Protein AF-A0A6V7ITW2-F1 (afdb_monomer)

Nearest PDB structures (foldseek):
  1gg3-assembly3_C  TM=8.600E-01  e=4.934E-07  Homo sapiens
  3bin-assembly3_A  TM=8.620E-01  e=1.326E-06  Homo sapiens
  3qij-assembly1_A  TM=8.467E-01  e=1.993E-06  Homo sapiens
  3qij-assembly2_B  TM=8.308E-01  e=2.238E-06  Homo sapiens
  2rq1-assembly1_A  TM=7.601E-01  e=7.162E-06  Homo sapiens

pLDDT: mean 76.35, std 11.77, range [51.19, 90.62]

Mean predicted aligned error: 8.74 Å

Structure (mmCIF, N/CA/C/O backbone):
data_AF-A0A6V7ITW2-F1
#
_entry.id   AF-A0A6V7ITW2-F1
#
loop_
_atom_site.group_PDB
_atom_site.id
_atom_site.type_symbol
_atom_site.label_atom_id
_atom_site.label_alt_id
_atom_site.label_comp_id
_atom_site.label_asym_id
_atom_site.label_entity_id
_atom_site.label_seq_id
_atom_site.pdbx_PDB_ins_code
_atom_site.Cartn_x
_atom_site.Cartn_y
_atom_site.Cartn_z
_atom_site.occupancy
_atom_site.B_iso_or_equiv
_atom_site.auth_seq_id
_atom_site.auth_comp_id
_atom_site.auth_asym_id
_atom_site.auth_atom_id
_atom_site.pdbx_PDB_model_num
ATOM 1 N N . GLY A 1 1 ? -8.074 -23.194 19.828 1.00 51.19 1 GLY A N 1
ATOM 2 C CA . GLY A 1 1 ? -8.546 -21.857 19.417 1.00 51.19 1 GLY A CA 1
ATOM 3 C C . GLY A 1 1 ? -7.386 -21.106 18.808 1.00 51.19 1 GLY A C 1
ATOM 4 O O . GLY A 1 1 ? -6.307 -21.154 19.380 1.00 51.19 1 GLY A O 1
ATOM 5 N N . GLN A 1 2 ? -7.568 -20.494 17.639 1.00 56.75 2 GLN A N 1
ATOM 6 C CA . GLN A 1 2 ? -6.506 -19.762 16.945 1.00 56.75 2 GLN A CA 1
ATOM 7 C C . GLN A 1 2 ? -6.570 -18.286 17.356 1.00 56.75 2 GLN A C 1
ATOM 9 O O . GLN A 1 2 ? -7.613 -17.650 17.206 1.00 56.75 2 GLN A O 1
ATOM 14 N N . PHE A 1 3 ? -5.482 -17.753 17.908 1.00 57.25 3 PHE A N 1
ATOM 15 C CA . PHE A 1 3 ? -5.377 -16.345 18.288 1.00 57.25 3 PHE A CA 1
ATOM 16 C C . PHE A 1 3 ? -4.670 -15.568 17.177 1.00 57.25 3 PHE A C 1
ATOM 18 O O . PHE A 1 3 ? -3.680 -16.037 16.621 1.00 57.25 3 PHE A O 1
ATOM 25 N N . PHE A 1 4 ? -5.181 -14.380 16.850 1.00 58.38 4 PHE A N 1
ATOM 26 C CA . PHE A 1 4 ? -4.575 -13.483 15.869 1.00 58.38 4 PHE A CA 1
ATOM 27 C C . PHE A 1 4 ? -4.191 -12.181 16.559 1.00 58.38 4 PHE A C 1
ATOM 29 O O . PHE A 1 4 ? -5.048 -11.536 17.163 1.00 58.38 4 PHE A O 1
ATOM 36 N N . PHE A 1 5 ? -2.930 -11.781 16.424 1.00 56.53 5 PHE A N 1
ATOM 37 C CA . PHE A 1 5 ? -2.493 -10.446 16.808 1.00 56.53 5 PHE A CA 1
ATOM 38 C C . PHE A 1 5 ? -3.186 -9.417 15.906 1.00 56.53 5 PHE A C 1
ATOM 40 O O . PHE A 1 5 ? -3.177 -9.573 14.680 1.00 56.53 5 PHE A O 1
ATOM 47 N N . ARG A 1 6 ? -3.865 -8.434 16.511 1.00 52.25 6 ARG A N 1
ATOM 48 C CA . ARG A 1 6 ? -4.609 -7.389 15.796 1.00 52.25 6 ARG A CA 1
ATOM 49 C C . ARG A 1 6 ? -4.576 -6.063 16.539 1.00 52.25 6 ARG A C 1
ATOM 51 O O . ARG A 1 6 ? -4.640 -6.044 17.768 1.00 52.25 6 ARG A O 1
ATOM 58 N N . VAL A 1 7 ? -4.586 -4.961 15.793 1.00 55.28 7 VAL A N 1
ATOM 59 C CA . VAL A 1 7 ? -4.855 -3.634 16.364 1.00 55.28 7 VAL A CA 1
ATOM 60 C C . VAL A 1 7 ? -6.343 -3.517 16.670 1.00 55.28 7 VAL A C 1
ATOM 6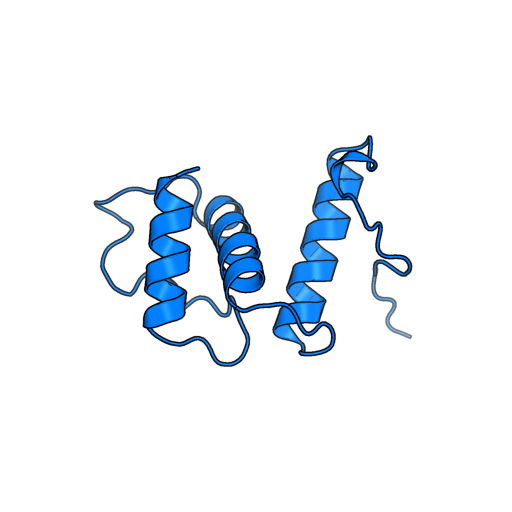2 O O . VAL A 1 7 ? -7.191 -3.803 15.829 1.00 55.28 7 VAL A O 1
ATOM 65 N N . LYS A 1 8 ? -6.655 -3.106 17.900 1.00 53.53 8 LYS A N 1
ATOM 66 C CA . LYS A 1 8 ? -8.030 -2.918 18.385 1.00 53.53 8 LYS A CA 1
ATOM 67 C C . LYS A 1 8 ? -8.471 -1.451 18.380 1.00 53.53 8 LYS A C 1
ATOM 69 O O . LYS A 1 8 ? -9.665 -1.181 18.328 1.00 53.53 8 LYS A O 1
ATOM 74 N N . PHE A 1 9 ? -7.521 -0.517 18.419 1.00 60.47 9 PHE A N 1
ATOM 75 C CA . PHE A 1 9 ? -7.774 0.921 18.468 1.00 60.47 9 PHE A CA 1
ATOM 76 C C . PHE A 1 9 ? -6.917 1.629 17.425 1.00 60.47 9 PHE A C 1
ATOM 78 O O . PHE A 1 9 ? -5.690 1.565 17.485 1.00 60.47 9 PHE A O 1
ATOM 85 N N . TYR A 1 10 ? -7.571 2.289 16.472 1.00 55.16 10 TYR A N 1
ATOM 86 C CA . TYR A 1 10 ? -6.902 3.078 15.448 1.00 55.16 10 TYR A CA 1
ATOM 87 C C . TYR A 1 10 ? -6.599 4.477 15.987 1.00 55.16 10 TYR A C 1
ATOM 89 O O . TYR A 1 10 ? -7.513 5.193 16.391 1.00 55.16 10 TYR A O 1
ATOM 97 N N . VAL A 1 11 ? -5.325 4.873 16.009 1.00 52.69 11 VAL A N 1
ATOM 98 C CA . VAL A 1 11 ? -4.953 6.270 16.254 1.00 52.69 11 VAL A CA 1
ATOM 99 C C . VAL A 1 11 ? -5.223 7.100 15.000 1.00 52.69 11 VAL A C 1
ATOM 101 O O . VAL A 1 11 ? -4.918 6.677 13.888 1.00 52.69 11 VAL A O 1
ATOM 104 N N . SER A 1 12 ? -5.791 8.291 15.178 1.00 53.09 12 SER A N 1
ATOM 105 C CA . SER A 1 12 ? -6.052 9.243 14.091 1.00 53.09 12 SER A CA 1
ATOM 106 C C . SER A 1 12 ? -4.784 9.912 13.549 1.00 53.09 12 SER A C 1
ATOM 108 O O . SER A 1 12 ? -4.821 10.496 12.472 1.00 53.09 12 SER A O 1
ATOM 110 N N . ASP A 1 13 ? -3.668 9.808 14.271 1.00 56.34 13 ASP A N 1
ATOM 111 C CA . ASP A 1 13 ? -2.363 10.322 13.866 1.00 56.34 13 ASP A CA 1
ATOM 112 C C . ASP A 1 13 ? -1.276 9.263 14.150 1.00 56.34 13 ASP A C 1
ATOM 114 O O . ASP A 1 13 ? -0.965 9.013 15.322 1.00 56.34 13 ASP A O 1
ATOM 118 N N . PRO A 1 14 ? -0.700 8.626 13.109 1.00 55.50 14 PRO A N 1
ATOM 119 C CA . PRO A 1 14 ? 0.360 7.625 13.249 1.00 55.50 14 PRO A CA 1
ATOM 120 C C . PRO A 1 14 ? 1.631 8.175 13.910 1.00 55.50 14 PRO A C 1
ATOM 122 O O . PRO A 1 14 ? 2.394 7.411 14.497 1.00 55.50 14 PRO A O 1
ATOM 125 N N . SER A 1 15 ? 1.845 9.495 13.861 1.00 58.28 15 SER A N 1
ATOM 126 C CA . SER A 1 15 ? 2.991 10.191 14.467 1.00 58.28 15 SER A CA 1
ATOM 127 C C . SER A 1 15 ? 2.988 10.107 15.995 1.00 58.28 15 SER A C 1
ATOM 129 O O . SER A 1 15 ? 4.027 10.268 16.630 1.00 58.28 15 SER A O 1
ATOM 131 N N . LYS A 1 16 ? 1.822 9.831 16.597 1.00 56.62 16 LYS A N 1
ATOM 132 C CA . LYS A 1 16 ? 1.660 9.665 18.051 1.00 56.62 16 LYS A CA 1
ATOM 133 C C . LYS A 1 16 ? 2.159 8.315 18.563 1.00 56.62 16 LYS A C 1
ATOM 135 O O . LYS A 1 16 ? 2.270 8.129 19.772 1.00 56.62 16 LYS A O 1
ATOM 140 N N . LEU A 1 17 ? 2.450 7.373 17.668 1.00 58.00 17 LEU A N 1
ATOM 141 C CA . LEU A 1 17 ? 3.062 6.099 18.021 1.00 58.00 17 LEU A CA 1
ATOM 142 C C . LEU A 1 17 ? 4.579 6.309 18.120 1.00 58.00 17 LEU A C 1
ATOM 144 O O . LEU A 1 17 ? 5.266 6.430 17.107 1.00 58.00 17 LEU A O 1
ATOM 148 N N . GLN A 1 18 ? 5.084 6.391 19.353 1.00 54.28 18 GLN A N 1
ATOM 149 C CA . GLN A 1 18 ? 6.497 6.687 19.629 1.00 54.28 18 GLN A CA 1
ATOM 150 C C . GLN A 1 18 ? 7.439 5.561 19.185 1.00 54.28 18 GLN A C 1
ATOM 152 O O . GLN A 1 18 ? 8.556 5.821 18.748 1.00 54.28 18 GLN A O 1
ATOM 157 N N . GLU A 1 19 ? 6.979 4.312 19.249 1.00 68.50 19 GLU A N 1
ATOM 158 C CA . GLU A 1 19 ? 7.784 3.149 18.893 1.00 68.50 19 GLU A CA 1
ATOM 159 C C . GLU A 1 19 ? 7.611 2.769 17.420 1.00 68.50 19 GLU A C 1
ATOM 161 O O . GLU A 1 19 ? 6.500 2.584 16.915 1.00 68.50 19 GLU A O 1
ATOM 166 N N . GLU A 1 20 ? 8.735 2.602 16.727 1.00 66.56 20 GLU A N 1
ATOM 167 C CA . GLU A 1 20 ? 8.804 2.152 15.333 1.00 66.56 20 GLU A CA 1
ATOM 168 C C . GLU A 1 20 ? 8.161 0.772 15.128 1.00 66.56 20 GLU A C 1
ATOM 170 O O . GLU A 1 20 ? 7.381 0.587 14.196 1.00 66.56 20 GLU A O 1
ATOM 175 N N . TYR A 1 21 ? 8.370 -0.159 16.064 1.00 67.00 21 TYR A N 1
ATOM 176 C CA . TYR A 1 21 ? 7.741 -1.481 16.025 1.00 67.00 21 TYR A CA 1
ATOM 177 C C . TYR A 1 21 ? 6.209 -1.398 16.099 1.00 67.00 21 TYR A C 1
ATOM 179 O O . TYR A 1 21 ? 5.497 -2.051 15.335 1.00 67.00 21 TYR A O 1
ATOM 187 N N . THR A 1 22 ? 5.687 -0.542 16.979 1.00 67.75 22 THR A N 1
ATOM 188 C CA . THR A 1 22 ? 4.244 -0.335 17.135 1.00 67.75 22 THR A CA 1
ATOM 189 C C . THR A 1 22 ? 3.645 0.344 15.899 1.00 67.75 22 THR A C 1
ATOM 191 O O . THR A 1 22 ? 2.555 -0.035 15.471 1.00 67.75 22 THR A O 1
ATOM 194 N N . ARG A 1 23 ? 4.373 1.268 15.252 1.00 68.12 23 ARG A N 1
ATOM 195 C CA . ARG A 1 23 ? 3.986 1.839 13.946 1.00 68.12 23 ARG A CA 1
ATOM 196 C C . ARG A 1 23 ? 3.940 0.793 12.843 1.00 68.12 23 ARG A C 1
ATOM 198 O O . ARG A 1 23 ? 2.972 0.765 12.087 1.00 68.12 23 ARG A O 1
ATOM 205 N N . TYR A 1 24 ? 4.927 -0.094 12.785 1.00 70.19 24 TYR A N 1
ATOM 206 C CA . TYR A 1 24 ? 4.952 -1.172 11.801 1.00 70.19 24 TYR A CA 1
ATOM 207 C C . TYR A 1 24 ? 3.794 -2.162 12.004 1.00 70.19 24 TYR A C 1
ATOM 209 O O . TYR A 1 24 ? 3.084 -2.497 11.058 1.00 70.19 24 TYR A O 1
ATOM 217 N N . GLN A 1 25 ? 3.509 -2.566 13.246 1.00 68.56 25 GLN A N 1
ATOM 218 C CA . GLN A 1 25 ? 2.345 -3.410 13.548 1.00 68.56 25 GLN A CA 1
ATOM 219 C C . GLN A 1 25 ? 1.015 -2.718 13.214 1.00 68.56 25 GLN A C 1
ATOM 221 O O . GLN A 1 25 ? 0.084 -3.350 12.706 1.00 68.56 25 GLN A O 1
ATOM 226 N N . PHE A 1 26 ? 0.930 -1.408 13.455 1.00 70.62 26 PHE A N 1
ATOM 227 C CA . PHE A 1 26 ? -0.227 -0.597 13.095 1.00 70.62 26 PHE A CA 1
ATOM 228 C C . PHE A 1 26 ? -0.454 -0.556 11.583 1.00 70.62 26 PHE A C 1
ATOM 230 O O . PHE A 1 26 ? -1.564 -0.790 11.102 1.00 70.62 26 PHE A O 1
ATOM 237 N N . TYR A 1 27 ? 0.627 -0.347 10.839 1.00 74.00 27 TYR A N 1
ATOM 238 C CA . TYR A 1 27 ? 0.654 -0.394 9.389 1.00 74.00 27 TYR A CA 1
ATOM 239 C C . TYR A 1 27 ? 0.196 -1.755 8.838 1.00 74.00 27 TYR A C 1
ATOM 241 O O . TYR A 1 27 ? -0.697 -1.807 7.988 1.00 74.00 27 TYR A O 1
ATOM 249 N N . LEU A 1 28 ? 0.728 -2.863 9.372 1.00 75.75 28 LEU A N 1
ATOM 250 C CA . LEU A 1 28 ? 0.348 -4.216 8.954 1.00 75.75 28 LEU A CA 1
ATOM 251 C C . LEU A 1 28 ? -1.141 -4.500 9.173 1.00 75.75 28 LEU A C 1
ATOM 253 O O . LEU A 1 28 ? -1.782 -5.129 8.324 1.00 75.75 28 LEU A O 1
ATOM 257 N N . GLN A 1 29 ? -1.711 -4.033 10.288 1.00 74.31 29 GLN A N 1
ATOM 258 C CA . GLN A 1 29 ? -3.140 -4.199 10.533 1.00 74.31 29 GLN A CA 1
ATOM 259 C C . GLN A 1 29 ? -3.984 -3.356 9.572 1.00 74.31 29 GLN A C 1
ATOM 261 O O . GLN A 1 29 ? -4.949 -3.886 9.025 1.00 74.31 29 GLN A O 1
ATOM 266 N N . ILE A 1 30 ? -3.622 -2.091 9.325 1.00 74.81 30 ILE A N 1
ATOM 267 C CA . ILE A 1 30 ? -4.338 -1.243 8.360 1.00 74.81 30 ILE A CA 1
ATOM 268 C C . ILE A 1 30 ? -4.322 -1.889 6.975 1.00 74.81 30 ILE A C 1
ATOM 270 O O . ILE A 1 30 ? -5.374 -2.024 6.353 1.00 74.81 30 ILE A O 1
ATOM 274 N N . ARG A 1 31 ? -3.150 -2.343 6.513 1.00 77.38 31 ARG A N 1
ATOM 275 C CA . ARG A 1 31 ? -3.009 -3.042 5.230 1.00 77.38 31 ARG A CA 1
ATOM 276 C C . ARG A 1 31 ? -3.957 -4.234 5.152 1.00 77.38 31 ARG A C 1
ATOM 278 O O . ARG A 1 31 ? -4.707 -4.375 4.190 1.00 77.38 31 ARG A O 1
ATOM 285 N N . ARG A 1 32 ? -3.962 -5.074 6.191 1.00 77.31 32 ARG A N 1
ATOM 286 C CA . ARG A 1 32 ? -4.846 -6.241 6.266 1.00 77.31 32 ARG A CA 1
ATOM 287 C C . ARG A 1 32 ? -6.319 -5.846 6.212 1.00 77.31 32 ARG A C 1
ATOM 289 O O . ARG A 1 32 ? -7.082 -6.490 5.501 1.00 77.31 32 ARG A O 1
ATOM 296 N N . ASP A 1 33 ? -6.725 -4.824 6.954 1.00 77.12 33 ASP A N 1
ATOM 297 C CA . ASP A 1 33 ? -8.127 -4.414 7.024 1.00 77.12 33 ASP A CA 1
ATOM 298 C C . ASP A 1 33 ? -8.606 -3.752 5.721 1.00 77.12 33 ASP A C 1
ATOM 300 O O . ASP A 1 33 ? -9.764 -3.950 5.348 1.00 77.12 33 ASP A O 1
ATOM 304 N N . ILE A 1 34 ? -7.722 -3.062 4.988 1.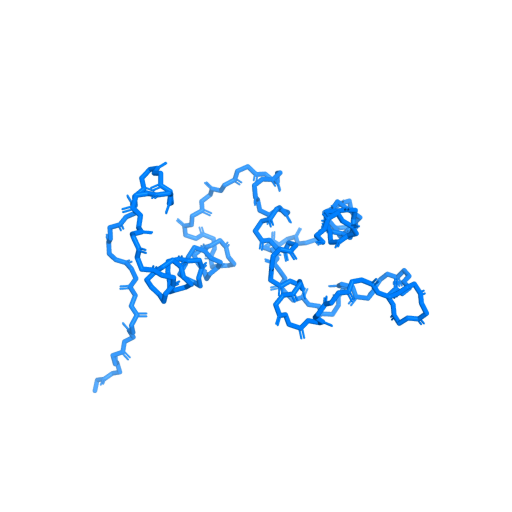00 75.62 34 ILE A N 1
ATOM 305 C CA . ILE A 1 34 ? -7.989 -2.560 3.630 1.00 75.62 34 ILE A CA 1
ATOM 306 C C . ILE A 1 34 ? -8.168 -3.730 2.659 1.00 75.62 34 ILE A C 1
ATOM 308 O O . ILE A 1 34 ? -9.199 -3.814 1.999 1.00 75.62 34 ILE A O 1
ATOM 312 N N . VAL A 1 35 ? -7.219 -4.673 2.610 1.00 72.56 35 VAL A N 1
ATOM 313 C CA . VAL A 1 35 ? -7.291 -5.848 1.716 1.00 72.56 35 VAL A CA 1
ATOM 314 C C . VAL A 1 35 ? -8.525 -6.707 2.003 1.00 72.56 35 VAL A C 1
ATOM 316 O O . VAL A 1 35 ? -9.156 -7.221 1.085 1.00 72.56 35 VAL A O 1
ATOM 319 N N . GLN A 1 36 ? -8.922 -6.826 3.272 1.00 77.25 36 GLN A N 1
ATOM 320 C CA . GLN A 1 36 ? -10.127 -7.555 3.678 1.00 77.25 36 GLN A CA 1
ATOM 321 C C . GLN A 1 36 ? -11.432 -6.757 3.503 1.00 77.25 36 GLN A C 1
ATOM 323 O O . GLN A 1 36 ? -12.494 -7.281 3.838 1.00 77.25 36 GLN A O 1
ATOM 328 N N . GLY A 1 37 ? -11.374 -5.505 3.036 1.00 71.00 37 GLY A N 1
ATOM 329 C CA . GLY A 1 37 ? -12.543 -4.640 2.846 1.00 71.00 37 GLY A CA 1
ATOM 330 C C . GLY A 1 37 ? -13.236 -4.206 4.144 1.00 71.00 37 GLY A C 1
ATOM 331 O O . GLY A 1 37 ? -14.361 -3.716 4.108 1.00 71.00 37 GLY A O 1
ATOM 332 N N . LYS A 1 38 ? -12.585 -4.389 5.299 1.00 76.19 38 LYS A N 1
ATOM 333 C CA . LYS A 1 38 ? -13.107 -3.987 6.617 1.00 76.19 38 LYS A CA 1
ATOM 334 C C . LYS A 1 38 ? -12.915 -2.504 6.887 1.00 76.19 38 LYS A C 1
ATOM 336 O O . LYS A 1 38 ? -13.685 -1.922 7.645 1.00 76.19 38 LYS A O 1
ATOM 341 N N . LEU A 1 39 ? -11.890 -1.913 6.277 1.00 72.12 39 LEU A N 1
ATOM 342 C CA . LEU A 1 39 ? -11.603 -0.492 6.352 1.00 72.12 39 LEU A CA 1
ATOM 343 C C . LEU A 1 39 ? -11.732 0.119 4.957 1.00 72.12 39 LEU A C 1
ATOM 345 O O . LEU A 1 39 ? -10.902 -0.123 4.082 1.00 72.12 39 LEU A O 1
ATOM 349 N N . GLN A 1 40 ? -12.781 0.915 4.757 1.00 71.56 40 GLN A N 1
ATOM 350 C CA . GLN A 1 40 ? -12.939 1.702 3.539 1.00 71.56 40 GLN A CA 1
ATOM 351 C C . GLN A 1 40 ? -12.075 2.955 3.651 1.00 71.56 40 GLN A C 1
ATOM 353 O O . GLN A 1 40 ? -12.305 3.807 4.508 1.00 71.56 40 GLN A O 1
ATOM 358 N N . VAL A 1 41 ? -11.071 3.056 2.788 1.00 73.06 41 VAL A N 1
ATOM 359 C CA . VAL A 1 41 ? -10.210 4.235 2.670 1.00 73.06 41 VAL A CA 1
ATOM 360 C C . VAL A 1 41 ? -10.334 4.817 1.261 1.00 73.06 41 VAL A C 1
ATOM 362 O O . VAL A 1 41 ? -10.631 4.074 0.321 1.00 73.06 41 VAL A O 1
ATOM 365 N N . PRO A 1 42 ? -10.088 6.125 1.070 1.00 80.31 42 PRO A N 1
ATOM 366 C CA . PRO A 1 42 ? -9.995 6.698 -0.266 1.00 80.31 42 PRO A CA 1
ATOM 367 C C . PRO A 1 42 ? -8.933 5.974 -1.102 1.00 80.31 42 PRO A C 1
ATOM 369 O O . PRO A 1 42 ? -7.877 5.605 -0.581 1.00 80.31 42 PRO A O 1
ATOM 372 N N . ALA A 1 43 ? -9.167 5.839 -2.410 1.00 78.00 43 ALA A N 1
ATOM 373 C CA . ALA A 1 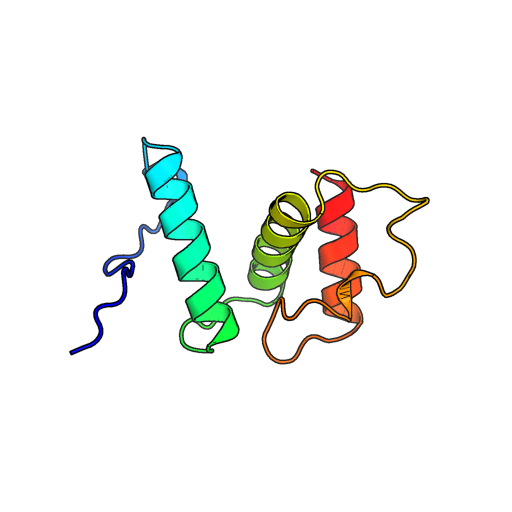43 ? -8.247 5.149 -3.322 1.00 78.00 43 ALA A CA 1
ATOM 374 C C . ALA A 1 43 ? -6.805 5.686 -3.238 1.00 78.00 43 ALA A C 1
ATOM 376 O O . ALA A 1 43 ? -5.847 4.919 -3.267 1.00 78.00 43 ALA A O 1
ATOM 377 N N . ASN A 1 44 ? -6.644 7.000 -3.049 1.00 79.06 44 ASN A N 1
ATOM 378 C CA . ASN A 1 44 ? -5.337 7.642 -2.888 1.00 79.06 44 ASN A CA 1
ATOM 379 C C . ASN A 1 44 ? -4.588 7.138 -1.648 1.00 79.06 44 ASN A C 1
ATOM 381 O O . ASN A 1 44 ? -3.394 6.862 -1.722 1.00 79.06 44 ASN A O 1
ATOM 385 N N . THR A 1 45 ? -5.293 6.997 -0.525 1.00 80.88 45 THR A N 1
ATOM 386 C CA . THR A 1 45 ? -4.730 6.488 0.728 1.00 80.88 45 THR A CA 1
ATOM 387 C C . THR A 1 45 ? -4.377 5.010 0.602 1.00 80.88 45 THR A C 1
ATOM 389 O O . THR A 1 45 ? -3.307 4.609 1.0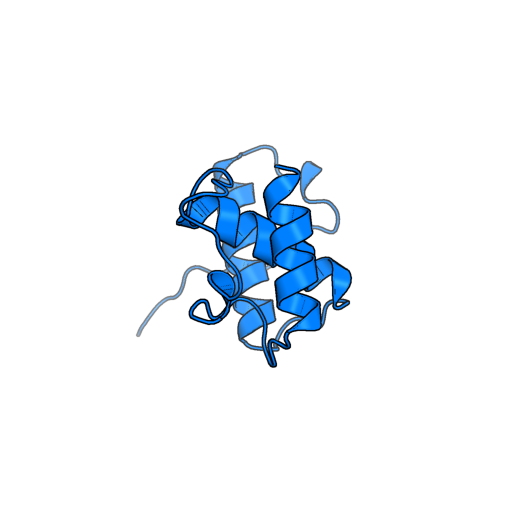49 1.00 80.88 45 THR A O 1
ATOM 392 N N . ALA A 1 46 ? -5.224 4.212 -0.059 1.00 82.38 46 ALA A N 1
ATOM 393 C CA . ALA A 1 46 ? -4.910 2.814 -0.349 1.00 82.38 46 ALA A CA 1
ATOM 394 C C . ALA A 1 46 ? -3.635 2.683 -1.200 1.00 82.38 46 ALA A C 1
ATOM 396 O O . ALA A 1 46 ? -2.763 1.890 -0.859 1.00 82.38 46 ALA A O 1
ATOM 397 N N . CYS A 1 47 ? -3.486 3.504 -2.249 1.00 85.44 47 CYS A N 1
ATOM 398 C CA . CYS A 1 47 ? -2.292 3.510 -3.104 1.00 85.44 47 CYS A CA 1
ATOM 399 C C . CYS A 1 47 ? -1.024 3.909 -2.341 1.00 85.44 47 CYS A C 1
ATOM 401 O O . CYS A 1 47 ? 0.029 3.318 -2.554 1.00 85.44 47 CYS A O 1
ATOM 403 N N . LEU A 1 48 ? -1.123 4.881 -1.431 1.00 84.00 48 LEU A N 1
ATOM 404 C CA . LEU A 1 48 ? -0.005 5.286 -0.579 1.00 84.00 48 LEU A CA 1
ATOM 405 C C . LEU A 1 48 ? 0.412 4.178 0.392 1.00 84.00 48 LEU A C 1
ATOM 407 O O . LEU A 1 48 ? 1.591 3.885 0.536 1.00 84.00 48 LEU A O 1
ATOM 411 N N . ILE A 1 49 ? -0.548 3.520 1.040 1.00 83.06 49 ILE A N 1
ATOM 412 C CA . ILE A 1 49 ? -0.254 2.399 1.942 1.00 83.06 49 ILE A CA 1
ATOM 413 C C . ILE A 1 49 ? 0.365 1.236 1.162 1.00 83.06 49 ILE A C 1
ATOM 415 O O . ILE A 1 49 ? 1.323 0.623 1.635 1.00 83.06 49 ILE A O 1
ATOM 419 N N . ALA A 1 50 ? -0.150 0.964 -0.037 1.00 86.12 50 ALA A N 1
ATOM 420 C CA . ALA A 1 50 ? 0.388 -0.041 -0.938 1.00 86.12 50 ALA A CA 1
ATOM 421 C C . ALA A 1 50 ? 1.816 0.290 -1.396 1.00 86.12 50 ALA A C 1
ATOM 423 O O . ALA A 1 50 ? 2.641 -0.615 -1.416 1.00 86.12 50 ALA A O 1
ATOM 424 N N . SER A 1 51 ? 2.162 1.551 -1.683 1.00 87.38 51 SER A N 1
ATOM 425 C CA . SER A 1 51 ? 3.538 1.892 -2.075 1.00 87.38 51 SER A CA 1
ATOM 426 C C . SER A 1 51 ? 4.541 1.651 -0.949 1.00 87.38 51 SER A C 1
ATOM 428 O O . SER A 1 51 ? 5.616 1.128 -1.208 1.00 87.38 51 SER A O 1
ATOM 430 N N . PHE A 1 52 ? 4.167 1.910 0.308 1.00 81.88 52 PHE A N 1
ATOM 431 C CA . PHE A 1 52 ? 4.988 1.514 1.458 1.00 81.88 52 PHE A CA 1
ATOM 432 C C . PHE A 1 52 ? 5.118 -0.011 1.603 1.00 81.88 52 PHE A C 1
ATOM 434 O O . PHE A 1 52 ? 6.131 -0.492 2.107 1.00 81.88 52 PHE A O 1
ATOM 441 N N . THR A 1 53 ? 4.117 -0.785 1.160 1.00 84.94 53 THR A N 1
ATOM 442 C CA . THR A 1 53 ? 4.184 -2.259 1.198 1.00 84.94 53 THR A CA 1
ATOM 443 C C . THR A 1 53 ? 5.210 -2.711 0.189 1.00 84.94 53 THR A C 1
ATOM 445 O O . THR A 1 53 ? 6.087 -3.494 0.526 1.00 84.94 53 THR A O 1
ATOM 448 N N . VAL A 1 54 ? 5.102 -2.179 -1.026 1.00 87.88 54 VAL A N 1
ATOM 449 C CA . VAL A 1 54 ? 6.014 -2.470 -2.125 1.00 87.88 54 VAL A CA 1
ATOM 450 C C . VAL A 1 54 ? 7.440 -2.103 -1.729 1.00 87.88 54 VAL A C 1
ATOM 452 O O . VAL A 1 54 ? 8.299 -2.964 -1.820 1.00 87.88 54 VAL A O 1
ATOM 455 N N . GLN A 1 55 ? 7.668 -0.911 -1.174 1.00 85.19 55 GLN A N 1
ATOM 456 C CA . GLN A 1 55 ? 8.978 -0.489 -0.666 1.00 85.19 55 GLN A CA 1
ATOM 457 C C . GLN A 1 55 ? 9.535 -1.454 0.395 1.00 85.19 55 GLN A C 1
ATOM 459 O O . GLN A 1 55 ? 10.723 -1.751 0.427 1.00 85.19 55 GLN A O 1
ATOM 464 N N . SER A 1 56 ? 8.676 -1.968 1.279 1.00 81.31 56 SER A N 1
ATOM 465 C CA . SER A 1 56 ? 9.096 -2.900 2.333 1.00 81.31 56 SER A CA 1
ATOM 466 C C . SER A 1 56 ? 9.370 -4.317 1.808 1.00 81.31 56 SER A C 1
ATOM 468 O O . SER A 1 56 ? 10.173 -5.034 2.397 1.00 81.31 56 SER A O 1
ATOM 470 N N . GLU A 1 57 ? 8.676 -4.750 0.749 1.00 85.56 57 GLU A N 1
ATOM 471 C CA . GLU A 1 57 ? 8.765 -6.113 0.200 1.00 85.56 57 GLU A CA 1
ATOM 472 C C . GLU A 1 57 ? 9.779 -6.237 -0.947 1.00 85.56 57 GLU A C 1
ATOM 474 O O . GLU A 1 57 ? 10.456 -7.259 -1.045 1.00 85.56 57 GLU A O 1
ATOM 479 N N . LEU A 1 58 ? 9.887 -5.217 -1.800 1.00 86.44 58 LEU A N 1
ATOM 480 C CA . LEU A 1 58 ? 10.775 -5.172 -2.965 1.00 86.44 58 LEU A CA 1
ATOM 481 C C . LEU A 1 58 ? 12.029 -4.313 -2.738 1.00 86.44 58 LEU A C 1
ATOM 483 O O . LEU A 1 58 ? 12.963 -4.401 -3.529 1.00 86.44 58 LEU A O 1
ATOM 487 N N . GLY A 1 59 ? 12.081 -3.516 -1.667 1.00 86.50 59 GLY A N 1
ATOM 488 C CA . GLY A 1 59 ? 13.141 -2.526 -1.474 1.00 86.50 59 GLY A CA 1
ATOM 489 C C . GLY A 1 59 ? 12.959 -1.316 -2.390 1.00 86.50 59 GLY A C 1
ATOM 490 O O . GLY A 1 59 ? 11.853 -1.054 -2.849 1.00 86.50 59 GLY A O 1
ATOM 491 N N . ASP A 1 60 ? 14.043 -0.585 -2.650 1.00 89.00 60 ASP A N 1
ATOM 492 C CA . ASP A 1 60 ? 14.008 0.635 -3.461 1.00 89.00 60 ASP A CA 1
ATOM 493 C C . ASP A 1 60 ? 13.613 0.362 -4.921 1.00 89.00 60 ASP A C 1
ATOM 495 O O . ASP A 1 60 ? 13.896 -0.695 -5.501 1.00 89.00 60 ASP A O 1
ATOM 499 N N . TYR A 1 61 ? 13.001 1.354 -5.569 1.00 89.06 61 TYR A N 1
ATOM 500 C CA . TYR A 1 61 ? 12.637 1.233 -6.974 1.00 89.06 61 TYR A CA 1
ATOM 501 C C . TYR A 1 61 ? 13.873 1.164 -7.893 1.00 89.06 61 TYR A C 1
ATOM 503 O O . TYR A 1 61 ? 14.607 2.139 -8.043 1.00 89.06 61 TYR A O 1
ATOM 511 N N . HIS A 1 62 ? 14.028 0.050 -8.618 1.00 88.12 62 HIS A N 1
ATOM 512 C CA . HIS A 1 62 ? 15.028 -0.112 -9.674 1.00 88.12 62 HIS A CA 1
ATOM 513 C C . HIS A 1 62 ? 14.367 -0.208 -11.060 1.00 88.12 62 HIS A C 1
ATOM 515 O O . HIS A 1 62 ? 13.584 -1.127 -11.292 1.00 88.12 62 HIS A O 1
ATOM 521 N N . PRO A 1 63 ? 14.673 0.682 -12.024 1.00 83.62 63 PRO A N 1
ATOM 522 C CA . PRO A 1 63 ? 14.037 0.673 -13.347 1.00 83.62 63 PRO A CA 1
ATOM 523 C C . PRO A 1 63 ? 14.355 -0.573 -14.189 1.00 83.62 63 PRO A C 1
ATOM 525 O O . PRO A 1 63 ? 13.596 -0.884 -15.104 1.00 83.62 63 PRO A O 1
ATOM 528 N N . GLU A 1 64 ? 15.446 -1.281 -13.887 1.00 83.62 64 GLU A N 1
ATOM 529 C CA . GLU A 1 64 ? 15.818 -2.536 -14.555 1.00 83.62 64 GLU A CA 1
ATOM 530 C C . GLU A 1 64 ? 14.980 -3.731 -14.068 1.00 83.62 64 GLU A C 1
ATOM 532 O O . GLU A 1 64 ? 14.712 -4.651 -14.838 1.00 83.62 64 GLU A O 1
ATOM 537 N N . GLU A 1 65 ? 14.514 -3.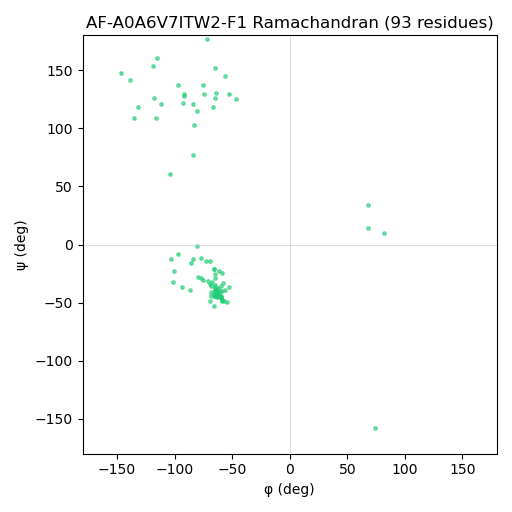694 -12.816 1.00 80.69 65 GLU A N 1
ATOM 538 C CA . GLU A 1 65 ? 13.753 -4.779 -12.180 1.00 80.69 65 GLU A CA 1
ATOM 5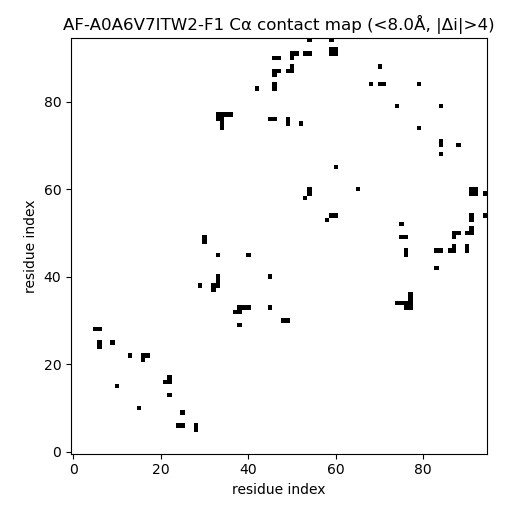39 C C . GLU A 1 65 ? 12.240 -4.494 -12.157 1.00 80.69 65 GLU A C 1
ATOM 541 O O . GLU A 1 65 ? 11.414 -5.397 -12.299 1.00 80.69 65 GLU A O 1
ATOM 546 N N . HIS A 1 66 ? 11.857 -3.221 -12.042 1.00 85.44 66 HIS A N 1
ATOM 547 C CA . HIS A 1 66 ? 10.479 -2.760 -11.872 1.00 85.44 66 HIS A CA 1
ATOM 548 C C . HIS A 1 66 ? 9.899 -2.178 -13.167 1.00 85.44 66 HIS A C 1
ATOM 550 O O . HIS A 1 66 ? 9.511 -1.010 -13.249 1.00 85.44 66 HIS A O 1
ATOM 556 N N . GLY A 1 67 ? 9.832 -3.022 -14.198 1.00 79.38 67 GLY A N 1
ATOM 557 C CA . GLY A 1 67 ? 9.165 -2.713 -15.465 1.00 79.38 67 GLY A CA 1
ATOM 558 C C . GLY A 1 67 ? 7.628 -2.691 -15.365 1.00 79.38 67 GLY A C 1
ATOM 559 O O . GLY A 1 67 ? 7.060 -3.005 -14.320 1.00 79.38 67 GLY A O 1
ATOM 560 N N . PRO A 1 68 ? 6.906 -2.350 -16.448 1.00 79.00 68 PRO A N 1
ATOM 561 C CA . PRO A 1 68 ? 5.443 -2.293 -16.443 1.00 79.00 68 PRO A CA 1
ATOM 562 C C . PRO A 1 68 ? 4.797 -3.592 -15.931 1.00 79.00 68 PRO A C 1
ATOM 564 O O . PRO A 1 68 ? 5.125 -4.679 -16.399 1.00 79.00 68 PRO A O 1
ATOM 567 N N . GLY A 1 69 ? 3.864 -3.476 -14.981 1.00 82.31 69 GLY A N 1
ATOM 568 C CA . GLY A 1 69 ? 3.121 -4.619 -14.433 1.00 82.31 69 GLY A CA 1
ATOM 569 C C . GLY A 1 69 ? 3.846 -5.425 -13.346 1.00 82.31 69 GLY A C 1
ATOM 570 O O . GLY A 1 69 ? 3.348 -6.472 -12.932 1.00 82.31 69 GLY A O 1
ATOM 571 N N . TYR A 1 70 ? 4.989 -4.955 -12.826 1.00 88.06 70 TYR A N 1
ATOM 572 C CA . TYR A 1 70 ? 5.667 -5.625 -11.700 1.00 88.06 70 TYR A CA 1
ATOM 573 C C . TYR A 1 70 ? 4.790 -5.727 -10.436 1.00 88.06 70 TYR A C 1
ATOM 575 O O . TYR A 1 70 ? 4.945 -6.648 -9.638 1.00 88.06 70 TYR A O 1
ATOM 583 N N . LEU A 1 71 ? 3.812 -4.827 -10.294 1.00 88.88 71 LEU A N 1
ATOM 584 C CA . LEU A 1 71 ? 2.851 -4.799 -9.190 1.00 88.88 71 LEU A CA 1
ATOM 585 C C . LEU A 1 71 ? 1.627 -5.697 -9.405 1.00 88.88 71 LEU A C 1
ATOM 587 O O . LEU A 1 71 ? 0.939 -6.017 -8.440 1.00 88.88 71 LEU A O 1
ATOM 591 N N . THR A 1 72 ? 1.358 -6.146 -10.633 1.00 85.06 72 THR A N 1
ATOM 592 C CA . THR A 1 72 ? 0.135 -6.892 -10.979 1.00 85.06 72 THR A CA 1
ATOM 593 C C . THR A 1 72 ? 0.050 -8.247 -10.270 1.00 85.06 72 THR A C 1
ATOM 595 O O . THR A 1 72 ? -1.033 -8.782 -10.042 1.00 85.06 72 THR A O 1
ATOM 598 N N . ARG A 1 73 ? 1.198 -8.819 -9.887 1.00 82.62 73 ARG A N 1
ATOM 599 C CA . ARG A 1 73 ? 1.265 -10.080 -9.130 1.00 82.62 73 ARG A CA 1
ATOM 600 C C . ARG A 1 73 ? 1.107 -9.890 -7.620 1.00 82.62 73 ARG A C 1
ATOM 602 O O . ARG A 1 73 ? 0.915 -10.878 -6.913 1.00 82.62 73 ARG A O 1
ATOM 609 N N . LEU A 1 74 ? 1.187 -8.655 -7.127 1.00 82.75 74 LEU A N 1
ATOM 610 C CA . LEU A 1 74 ? 1.034 -8.331 -5.715 1.00 82.75 74 LEU A CA 1
ATOM 611 C C . LEU A 1 74 ? -0.434 -8.001 -5.433 1.00 82.75 74 LEU A C 1
ATOM 613 O O . LEU A 1 74 ? -1.031 -7.161 -6.099 1.00 82.75 74 LEU A O 1
ATOM 617 N N . GLN A 1 75 ? -1.027 -8.651 -4.431 1.00 82.50 75 GLN A N 1
ATOM 618 C CA . GLN A 1 75 ? -2.385 -8.337 -3.976 1.00 82.50 75 GLN A CA 1
ATOM 619 C C . GLN A 1 75 ? -2.353 -7.166 -2.986 1.00 82.50 75 GLN A C 1
ATOM 621 O O . GLN A 1 75 ? -2.435 -7.363 -1.773 1.00 82.50 75 GLN A O 1
ATOM 626 N N . LEU A 1 76 ? -2.202 -5.944 -3.502 1.00 82.88 76 LEU A N 1
ATOM 627 C CA . LEU A 1 76 ? -1.979 -4.756 -2.673 1.00 82.88 76 LEU A CA 1
ATOM 628 C C . LEU A 1 76 ? -3.283 -4.109 -2.196 1.00 82.88 76 LEU A C 1
ATOM 630 O O . LEU A 1 76 ? -3.368 -3.633 -1.064 1.00 82.88 76 LEU A O 1
ATOM 634 N N . ILE A 1 77 ? -4.299 -4.068 -3.063 1.00 83.38 77 ILE A N 1
ATOM 635 C CA . ILE A 1 77 ? -5.562 -3.353 -2.833 1.00 83.38 77 ILE A CA 1
ATOM 636 C C . ILE A 1 77 ? -6.729 -4.218 -3.339 1.00 83.38 77 ILE A C 1
ATOM 638 O O . ILE A 1 77 ? -6.602 -4.872 -4.377 1.00 83.38 77 ILE A O 1
ATOM 642 N N . PRO A 1 78 ? -7.885 -4.249 -2.648 1.00 77.50 78 PRO A N 1
ATOM 643 C CA . PRO A 1 78 ? -9.061 -4.945 -3.161 1.00 77.50 78 PRO A CA 1
ATOM 644 C C . PRO A 1 78 ? -9.552 -4.284 -4.458 1.00 77.50 78 PRO A C 1
ATOM 646 O O . PRO A 1 78 ? -9.738 -3.071 -4.509 1.00 77.50 78 PRO A O 1
ATOM 649 N N . GLY A 1 79 ? -9.783 -5.083 -5.503 1.00 81.88 79 GLY A N 1
ATOM 650 C CA . GLY A 1 79 ? -10.202 -4.559 -6.808 1.00 81.88 79 GLY A CA 1
ATOM 651 C C . GLY A 1 79 ? -9.112 -3.747 -7.516 1.00 81.88 79 GLY A C 1
ATOM 652 O O . GLY A 1 79 ? -9.430 -2.765 -8.180 1.00 81.88 79 GLY A O 1
ATOM 653 N N . GLN A 1 80 ? -7.844 -4.133 -7.339 1.00 83.69 80 GLN A N 1
ATOM 654 C CA . GLN A 1 80 ? -6.682 -3.515 -7.979 1.00 83.69 80 GLN A CA 1
ATOM 655 C C . GLN A 1 80 ? -6.910 -3.307 -9.486 1.00 83.69 80 GLN A C 1
ATOM 657 O O . GLN A 1 80 ? -7.247 -4.239 -10.215 1.00 83.69 80 GLN A O 1
ATOM 662 N N . THR A 1 81 ? -6.745 -2.062 -9.932 1.00 89.31 81 THR A N 1
ATOM 663 C CA . THR A 1 81 ? -6.855 -1.644 -11.337 1.00 89.31 81 THR A CA 1
ATOM 664 C C . THR A 1 81 ? -5.507 -1.136 -11.839 1.00 89.31 81 THR A C 1
ATOM 666 O O . THR A 1 81 ? -4.665 -0.718 -11.044 1.00 89.31 81 THR A O 1
ATOM 669 N N . GLU A 1 82 ? -5.314 -1.084 -13.159 1.00 87.94 82 GLU A N 1
ATOM 670 C CA . GLU A 1 82 ? -4.084 -0.543 -13.760 1.00 87.94 82 GLU A CA 1
ATOM 671 C C . GLU A 1 82 ? -3.799 0.911 -13.345 1.00 87.94 82 GLU A C 1
ATOM 673 O O . GLU A 1 82 ? -2.642 1.306 -13.192 1.00 87.94 82 GLU A O 1
ATOM 678 N N . GLU A 1 83 ? -4.839 1.723 -13.128 1.00 88.50 83 GLU A N 1
ATOM 679 C CA . GLU A 1 83 ? -4.685 3.101 -12.650 1.00 88.50 83 GLU A CA 1
ATOM 680 C C . GLU A 1 83 ? -4.111 3.141 -11.227 1.00 88.50 83 GLU A C 1
ATOM 682 O O . GLU A 1 83 ? -3.206 3.930 -10.937 1.00 88.50 83 GLU A O 1
ATOM 687 N N . MET A 1 84 ? -4.589 2.253 -10.349 1.00 88.38 84 MET A N 1
ATOM 688 C CA . MET A 1 84 ? -4.047 2.109 -8.998 1.00 88.38 84 MET A CA 1
ATOM 689 C C . MET A 1 84 ? -2.602 1.616 -9.041 1.00 88.38 84 MET A C 1
ATOM 691 O O . MET A 1 84 ? -1.760 2.180 -8.353 1.00 88.38 84 MET A O 1
ATOM 695 N N . GLU A 1 85 ? -2.287 0.626 -9.878 1.00 90.62 85 GLU A N 1
ATOM 696 C CA . GLU A 1 85 ? -0.916 0.124 -10.038 1.00 90.62 85 GLU A CA 1
ATOM 697 C C . GLU A 1 85 ? 0.043 1.215 -10.513 1.00 90.62 85 GLU A C 1
ATOM 699 O O . GLU A 1 85 ? 1.118 1.381 -9.936 1.00 90.62 85 GLU A O 1
ATOM 704 N N . ARG A 1 86 ? -0.361 2.025 -11.501 1.00 89.38 86 ARG A N 1
ATOM 705 C CA . ARG A 1 86 ? 0.423 3.194 -11.921 1.00 89.38 86 ARG A CA 1
ATOM 706 C C . ARG A 1 86 ? 0.669 4.133 -10.755 1.00 89.38 86 ARG A C 1
ATOM 708 O O . ARG A 1 86 ? 1.808 4.511 -10.510 1.00 89.38 86 ARG A O 1
ATOM 715 N N . LYS A 1 87 ? -0.377 4.474 -10.006 1.00 89.75 87 LYS A N 1
ATOM 716 C CA . LYS A 1 87 ? -0.259 5.385 -8.866 1.00 89.75 87 LYS A CA 1
ATOM 717 C C . LYS A 1 87 ? 0.663 4.843 -7.777 1.00 89.75 87 LYS A C 1
ATOM 719 O O . LYS A 1 87 ? 1.469 5.595 -7.240 1.00 89.75 87 LYS A O 1
ATOM 724 N N . ILE A 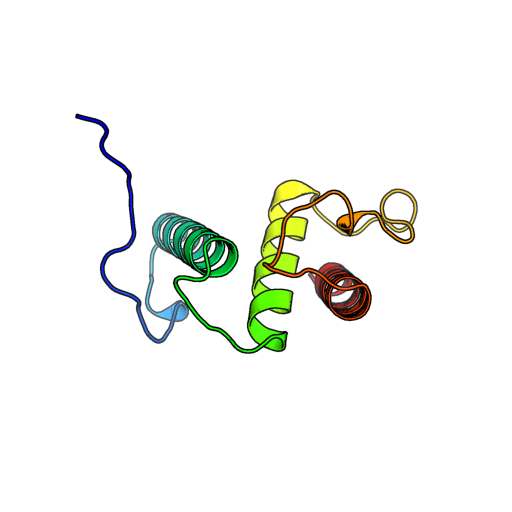1 88 ? 0.566 3.553 -7.469 1.00 90.12 88 ILE A N 1
ATOM 725 C CA . ILE A 1 88 ? 1.443 2.881 -6.507 1.00 90.12 88 ILE A CA 1
ATOM 726 C C . ILE A 1 88 ? 2.887 2.922 -6.999 1.00 90.12 88 ILE A C 1
ATOM 728 O O . ILE A 1 88 ? 3.771 3.259 -6.221 1.00 90.12 88 ILE A O 1
ATOM 732 N N . SER A 1 89 ? 3.129 2.636 -8.281 1.00 90.19 89 SER A N 1
ATOM 733 C CA . SER A 1 89 ? 4.475 2.689 -8.847 1.00 90.19 89 SER A CA 1
ATOM 734 C C . SER A 1 89 ? 5.059 4.099 -8.844 1.00 90.19 89 SER A C 1
ATOM 736 O O . SER A 1 89 ? 6.254 4.238 -8.616 1.00 90.19 89 SER A O 1
ATOM 738 N N . GLU A 1 90 ? 4.262 5.134 -9.113 1.00 90.12 90 GLU A N 1
ATOM 739 C CA . GLU A 1 90 ? 4.729 6.522 -9.027 1.00 90.12 90 GLU A CA 1
ATOM 740 C C . GLU A 1 90 ? 5.089 6.891 -7.588 1.00 90.12 90 GLU A C 1
ATOM 742 O O . GLU A 1 90 ? 6.111 7.520 -7.356 1.00 90.12 90 GLU A O 1
ATOM 747 N N . LEU A 1 91 ? 4.299 6.441 -6.610 1.00 88.06 91 LEU A N 1
ATOM 748 C CA . LEU A 1 91 ? 4.606 6.642 -5.194 1.00 88.06 91 LEU A CA 1
ATOM 749 C C . LEU A 1 91 ? 5.823 5.827 -4.737 1.00 88.06 91 LEU A C 1
ATOM 751 O O . LEU A 1 91 ? 6.572 6.304 -3.898 1.00 88.06 91 LEU A O 1
ATOM 755 N N . HIS A 1 92 ? 6.032 4.629 -5.284 1.00 89.75 92 HIS A N 1
ATOM 756 C CA . HIS A 1 92 ? 7.194 3.789 -4.985 1.00 89.75 92 HIS A CA 1
ATOM 757 C C . HIS A 1 92 ? 8.506 4.438 -5.450 1.00 89.75 92 HIS A C 1
ATOM 759 O O . HIS A 1 92 ? 9.506 4.344 -4.758 1.00 89.75 92 HIS A O 1
ATOM 765 N N . LYS A 1 93 ? 8.488 5.173 -6.569 1.00 87.06 93 LYS A N 1
ATOM 766 C CA . LYS A 1 93 ? 9.647 5.940 -7.063 1.00 87.06 93 LYS A CA 1
ATOM 767 C C . LYS A 1 93 ? 10.016 7.156 -6.199 1.00 87.06 93 LYS A C 1
ATOM 769 O O . LYS A 1 93 ? 11.048 7.768 -6.456 1.00 87.06 93 LYS A O 1
ATOM 774 N N . LEU A 1 94 ? 9.138 7.577 -5.284 1.00 84.50 94 LEU A N 1
ATOM 775 C CA . LEU A 1 94 ? 9.325 8.769 -4.446 1.00 84.50 94 LEU A CA 1
ATOM 776 C C . LEU A 1 94 ? 9.876 8.451 -3.050 1.00 84.50 94 LEU A C 1
ATOM 778 O O . LEU A 1 94 ? 10.162 9.394 -2.308 1.00 84.50 94 LEU A O 1
ATOM 782 N N . HIS A 1 95 ? 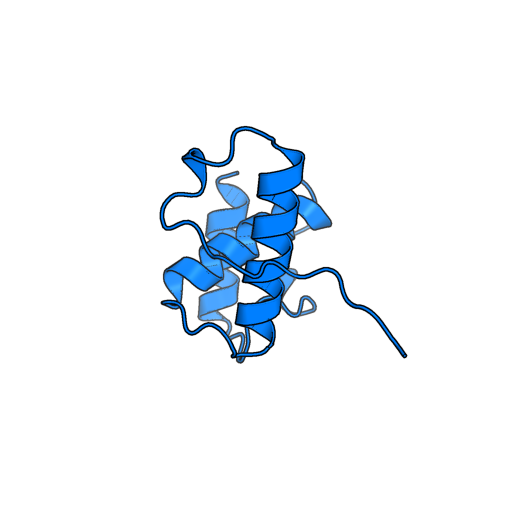9.956 7.168 -2.692 1.00 74.56 95 HIS A N 1
ATOM 783 C CA . HIS A 1 95 ? 10.588 6.696 -1.458 1.00 74.56 95 HIS A CA 1
ATOM 784 C C . HIS A 1 95 ? 12.098 6.593 -1.649 1.00 74.56 95 HIS A C 1
ATOM 786 O O . HIS A 1 95 ? 12.803 6.922 -0.669 1.00 74.56 95 HIS A O 1
#

Solvent-accessible surface area (backbone atoms only — not comparable to full-atom values): 5962 Å² total; per-residue (Å²): 136,89,84,76,94,72,78,89,72,86,71,96,52,71,82,76,50,85,46,68,68,61,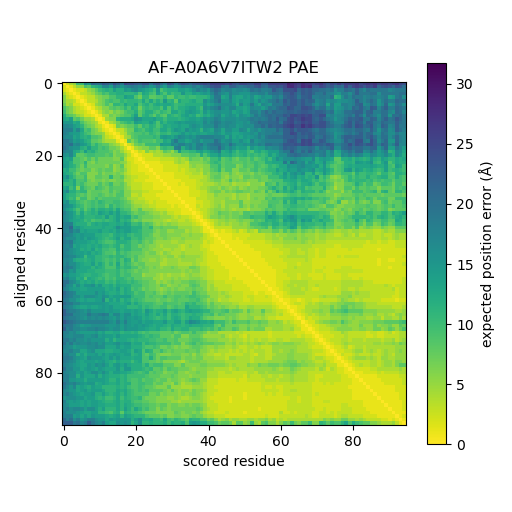41,52,54,48,49,53,39,51,53,50,32,35,50,70,66,76,44,91,67,58,70,68,57,50,28,53,55,32,15,56,48,45,39,72,73,70,44,78,74,42,79,90,77,58,47,93,67,64,56,74,82,53,92,60,49,68,85,73,44,74,69,51,49,50,51,18,52,57,50,31,68,72,111

Organism: NCBI:txid1563983

InterPro domains:
  IPR000299 FERM domain [PS50057] (1-95)
  IPR014352 FERM/acyl-CoA-binding protein superfamily [G3DSA:1.20.80.10] (9-95)
  IPR019748 FERM central domain [PF00373] (13-95)
  IPR019748 FERM central domain [cd14473] (22-95)
  IPR019749 Band 4.1 domain [PR00935] (28-41)
  IPR019749 Band 4.1 domain [PR00935] (41-61)
  IPR035963 FERM superfamily, second domain [SSF47031] (13-95)

Radius of gyration: 14.17 Å; Cα contacts (8 Å, |Δi|>4): 65; chains: 1; bounding box: 29×32×36 Å

Foldseek 3Di:
DDDDDADPDDDPDLVVPPDPVVSVRNLVRVQVCQLVVVDDDPLLVLLLSLLVVCCVPVNADDCVQDDQCPCVPPSRGVPDDSVSVVSSNVNSNVD

Secondary structure (DSSP, 8-state):
--------S--S-GGG---HHHHHHHHHHHHHHHHTTSS---HHHHHHHHHHHHHHHH-S--TTT--TTTTTTS--STT--HHHHHHHHHHHTT-

Sequence (95 aa):
GQFFFRVKFYVSDPSKLQEEYTRYQFYLQIRRDIVQGKLQVPANTACLIASFTVQSELGDYHPEEHGPGYLTRLQLIPGQTEEMERKISELHKLH